Protein AF-A0A349DQT8-F1 (afdb_monomer_lite)

pLDDT: mean 93.01, std 7.1, range [60.59, 98.5]

Radius of gyration: 17.72 Å; chains: 1; bounding box: 40×26×55 Å

Structure (mmCIF, N/CA/C/O backbone):
data_AF-A0A349DQT8-F1
#
_entry.id   AF-A0A349DQT8-F1
#
loop_
_atom_site.group_PDB
_atom_site.id
_atom_site.type_symbol
_atom_site.label_atom_id
_atom_site.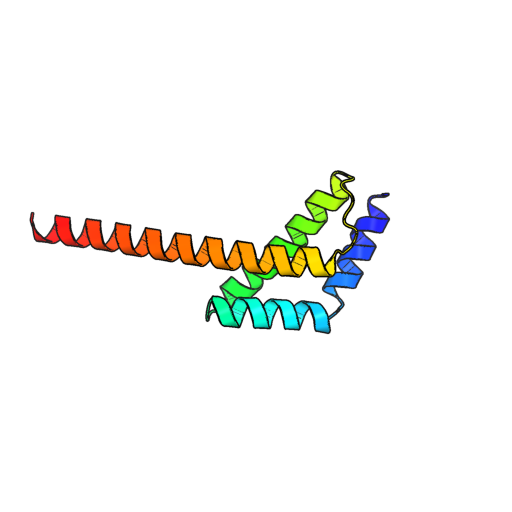label_alt_id
_atom_site.label_comp_id
_atom_site.label_asym_id
_atom_site.label_entity_id
_atom_site.label_seq_id
_atom_site.pdbx_PDB_ins_code
_atom_site.Cartn_x
_atom_site.Cartn_y
_atom_site.Cartn_z
_atom_site.occupancy
_atom_site.B_iso_or_equiv
_atom_site.auth_seq_id
_atom_site.auth_comp_id
_atom_site.auth_asym_id
_atom_site.auth_atom_id
_atom_site.pdbx_PDB_model_num
ATOM 1 N N . MET A 1 1 ? -9.674 10.207 19.063 1.00 63.47 1 MET A N 1
ATOM 2 C CA . MET A 1 1 ? -9.291 8.845 19.515 1.00 63.47 1 MET A CA 1
ATOM 3 C C . MET A 1 1 ? -8.027 8.949 20.360 1.00 63.47 1 MET A C 1
ATOM 5 O O . MET A 1 1 ? -7.209 9.806 20.064 1.00 63.47 1 MET A O 1
ATOM 9 N N . THR A 1 2 ? -7.847 8.125 21.396 1.00 78.94 2 THR A N 1
ATOM 10 C CA . THR A 1 2 ? -6.562 8.051 22.116 1.00 78.94 2 THR A CA 1
ATOM 11 C C . THR A 1 2 ? -5.532 7.299 21.266 1.00 78.94 2 THR A C 1
ATOM 13 O O . THR A 1 2 ? -5.891 6.341 20.583 1.00 78.94 2 THR A O 1
ATOM 16 N N . LYS A 1 3 ? -4.257 7.711 21.304 1.00 78.06 3 LYS A N 1
ATOM 17 C CA . LYS A 1 3 ? -3.165 7.131 20.493 1.00 78.06 3 LYS A CA 1
ATOM 18 C C . LYS A 1 3 ? -3.095 5.596 20.589 1.00 78.06 3 LYS A C 1
ATOM 20 O O . LYS A 1 3 ? -3.103 4.917 19.570 1.00 78.06 3 LYS A O 1
ATOM 25 N N . ASN A 1 4 ? -3.198 5.056 21.804 1.00 84.88 4 ASN A N 1
ATOM 26 C CA . ASN A 1 4 ? -3.187 3.609 22.062 1.00 84.88 4 ASN A CA 1
ATOM 27 C C . ASN A 1 4 ? -4.333 2.850 21.362 1.00 84.88 4 ASN A C 1
ATOM 29 O O . ASN A 1 4 ? -4.188 1.681 21.020 1.00 84.88 4 ASN A O 1
ATOM 33 N N . ARG A 1 5 ? -5.485 3.501 21.140 1.00 84.62 5 ARG A N 1
ATOM 34 C CA . ARG A 1 5 ? -6.635 2.900 20.444 1.00 84.62 5 ARG A CA 1
ATOM 35 C C . ARG A 1 5 ? -6.442 2.870 18.926 1.00 84.62 5 ARG A C 1
ATOM 37 O O . ARG A 1 5 ? -6.983 1.995 18.261 1.00 84.62 5 ARG A O 1
ATOM 44 N N . ILE A 1 6 ? -5.686 3.824 18.386 1.00 84.69 6 ILE A N 1
ATOM 45 C CA . ILE A 1 6 ? -5.321 3.858 16.964 1.00 84.69 6 ILE A CA 1
ATOM 46 C C . ILE A 1 6 ? -4.309 2.750 16.680 1.00 84.69 6 ILE A C 1
ATOM 48 O O . ILE A 1 6 ? -4.496 1.974 15.747 1.00 84.69 6 ILE A O 1
ATOM 52 N N . GLU A 1 7 ? -3.280 2.636 17.521 1.00 86.38 7 GLU A N 1
ATOM 53 C CA . GLU A 1 7 ? -2.258 1.592 17.409 1.00 86.38 7 GLU A CA 1
ATOM 54 C C . GLU A 1 7 ? -2.874 0.190 17.479 1.00 86.38 7 GLU A C 1
ATOM 56 O O . GLU A 1 7 ? -2.586 -0.648 16.627 1.00 86.38 7 GLU A O 1
ATOM 61 N N . SER A 1 8 ? -3.797 -0.057 18.417 1.00 87.94 8 SER A N 1
ATOM 62 C CA . SER A 1 8 ? -4.471 -1.356 18.518 1.00 87.94 8 SER A CA 1
ATOM 63 C C . SER A 1 8 ? -5.370 -1.666 17.317 1.00 87.94 8 SER A C 1
ATOM 65 O O . SER A 1 8 ? -5.402 -2.809 16.852 1.00 87.94 8 SER A O 1
ATOM 67 N N . LEU A 1 9 ? -6.067 -0.665 16.770 1.00 86.00 9 LEU A N 1
ATOM 68 C CA . LEU A 1 9 ? -6.890 -0.824 15.570 1.00 86.00 9 LEU A CA 1
ATOM 69 C C . LEU A 1 9 ? -6.034 -1.165 14.347 1.00 86.00 9 LEU A C 1
ATOM 71 O O . LEU A 1 9 ? -6.367 -2.093 13.612 1.00 86.00 9 LEU A O 1
ATOM 75 N N . ILE A 1 10 ? -4.914 -0.469 14.149 1.00 86.50 10 ILE A N 1
ATOM 76 C CA . ILE A 1 10 ? -4.002 -0.767 13.040 1.00 86.50 10 ILE A CA 1
ATOM 77 C C . ILE A 1 10 ? -3.352 -2.126 13.212 1.00 86.50 10 ILE A C 1
ATOM 79 O O . ILE A 1 10 ? -3.335 -2.897 12.256 1.00 86.50 10 ILE A O 1
ATOM 83 N N . GLN A 1 11 ? -2.892 -2.460 14.417 1.00 87.44 11 GLN A N 1
ATOM 84 C CA . GLN A 1 11 ? -2.344 -3.782 14.691 1.00 87.44 11 GLN A CA 1
ATOM 85 C C . GLN A 1 11 ? -3.364 -4.872 14.350 1.00 87.44 11 GLN A C 1
ATOM 87 O O . GLN A 1 11 ? -3.012 -5.858 13.711 1.00 87.44 11 GLN A O 1
ATOM 92 N N . THR A 1 12 ? -4.635 -4.678 14.705 1.00 89.56 12 THR A N 1
ATOM 93 C CA . THR A 1 12 ? -5.714 -5.621 14.376 1.00 89.56 12 THR A CA 1
ATOM 94 C C . THR A 1 12 ? -5.901 -5.753 12.863 1.00 89.56 12 THR A C 1
ATOM 96 O O . THR A 1 12 ? -5.914 -6.865 12.343 1.00 89.56 12 THR A O 1
ATOM 99 N N . LEU A 1 13 ? -5.983 -4.633 12.138 1.00 84.56 13 LEU A N 1
ATOM 100 C CA . LEU A 1 13 ? -6.157 -4.624 10.679 1.00 84.56 13 LEU A CA 1
ATOM 101 C C . LEU A 1 13 ? -4.948 -5.170 9.915 1.00 84.56 13 LEU A C 1
ATOM 103 O O . LEU A 1 13 ? -5.104 -5.678 8.807 1.00 84.56 13 LEU A O 1
ATOM 107 N N . PHE A 1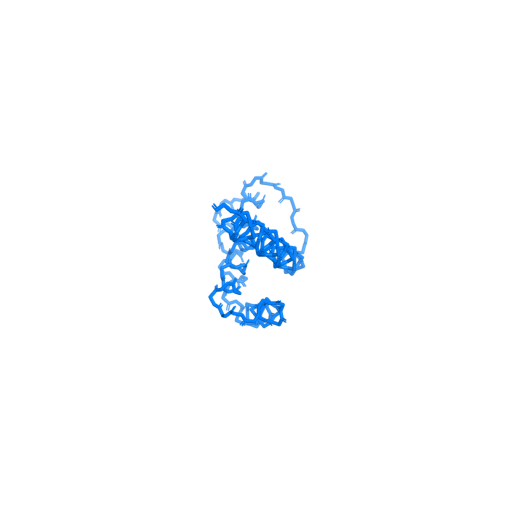 14 ? -3.744 -5.017 10.460 1.00 83.12 14 PHE A N 1
ATOM 108 C CA . PHE A 1 14 ? -2.516 -5.537 9.864 1.00 83.12 14 PHE A CA 1
ATOM 109 C C . PHE A 1 14 ? -2.350 -7.033 10.148 1.00 83.12 14 PHE A C 1
ATOM 111 O O . PHE A 1 14 ? -1.908 -7.793 9.291 1.00 83.12 14 PHE A O 1
ATOM 118 N N . THR A 1 15 ? -2.753 -7.471 11.343 1.00 88.06 15 THR A N 1
ATOM 119 C CA . THR A 1 15 ? -2.735 -8.887 11.738 1.00 88.06 15 THR A CA 1
ATOM 120 C C . THR A 1 15 ? -3.863 -9.676 11.064 1.00 88.06 15 THR A C 1
ATOM 122 O O . THR A 1 15 ? -3.768 -10.900 10.954 1.00 88.06 15 THR A O 1
ATOM 125 N N . ASP A 1 16 ? -4.904 -9.003 10.555 1.00 88.81 16 ASP A N 1
ATOM 126 C CA . ASP A 1 16 ? -5.876 -9.604 9.641 1.00 88.81 16 ASP A CA 1
ATOM 127 C C . ASP A 1 16 ? -5.186 -10.018 8.334 1.00 88.81 16 ASP A C 1
ATOM 129 O O . ASP A 1 16 ? -5.114 -9.298 7.331 1.00 88.81 16 ASP A O 1
ATOM 133 N N . GLN A 1 17 ? -4.693 -11.253 8.358 1.00 87.31 17 GLN A N 1
ATOM 134 C CA . GLN A 1 17 ? -3.959 -11.850 7.262 1.00 87.31 17 GLN A CA 1
ATOM 135 C C . GLN A 1 17 ? -4.816 -11.967 5.996 1.00 87.31 17 GLN A C 1
ATOM 137 O O . GLN A 1 17 ? -4.267 -12.016 4.896 1.00 87.31 17 GLN A O 1
ATOM 142 N N . LYS A 1 18 ? -6.150 -12.012 6.119 1.00 93.62 18 LYS A N 1
ATOM 143 C CA . LYS A 1 18 ? -7.054 -12.110 4.972 1.00 93.62 18 LYS A CA 1
ATOM 144 C C . LYS A 1 18 ? -7.116 -10.780 4.233 1.00 93.62 18 LYS A C 1
ATOM 146 O O . LYS A 1 18 ? -6.956 -10.771 3.012 1.00 93.62 18 LYS A O 1
ATOM 151 N N . LEU A 1 19 ? -7.308 -9.674 4.955 1.00 93.56 19 LEU A N 1
ATOM 152 C CA . LEU A 1 19 ? -7.322 -8.342 4.352 1.00 93.56 19 LEU A CA 1
ATOM 153 C C . LEU A 1 19 ? -5.961 -8.006 3.739 1.00 93.56 19 LEU A C 1
ATOM 155 O O . LEU A 1 19 ? -5.902 -7.632 2.569 1.00 93.56 19 LEU A O 1
ATOM 159 N N . TYR A 1 20 ? -4.873 -8.211 4.486 1.00 94.50 20 TYR A N 1
ATOM 160 C CA . TYR A 1 20 ? -3.523 -7.915 4.009 1.00 94.50 20 TYR A CA 1
ATOM 161 C C . TYR A 1 20 ? -3.182 -8.684 2.722 1.00 94.50 20 TYR A C 1
ATOM 163 O O . TYR A 1 20 ? -2.759 -8.090 1.730 1.00 94.50 20 TYR A O 1
ATOM 171 N N . LYS A 1 21 ? -3.451 -9.999 2.687 1.00 95.81 21 LYS A N 1
ATOM 172 C CA . LYS A 1 21 ? -3.235 -10.827 1.487 1.00 95.81 21 LYS A CA 1
ATOM 173 C C . LYS A 1 21 ? -4.103 -10.388 0.308 1.00 95.81 21 LYS A C 1
ATOM 175 O O . LYS A 1 21 ? -3.633 -10.417 -0.824 1.00 95.81 21 LYS A O 1
ATOM 180 N N . ALA A 1 22 ? -5.348 -9.976 0.548 1.00 97.00 22 ALA A N 1
ATOM 181 C CA . ALA A 1 22 ? -6.227 -9.501 -0.518 1.00 97.00 22 ALA A CA 1
ATOM 182 C C . ALA A 1 22 ? -5.741 -8.171 -1.121 1.00 97.00 22 ALA A C 1
ATOM 184 O O . ALA A 1 22 ? -5.765 -8.007 -2.342 1.00 97.00 22 ALA A O 1
ATOM 185 N N . LEU A 1 23 ? -5.248 -7.251 -0.285 1.00 97.88 23 LEU A N 1
ATOM 186 C CA . LEU A 1 23 ? -4.645 -5.995 -0.735 1.00 97.88 23 LEU A CA 1
ATOM 187 C C . LEU A 1 23 ? -3.360 -6.245 -1.535 1.00 97.88 23 LEU A C 1
ATOM 189 O O . LEU A 1 23 ? -3.198 -5.669 -2.610 1.00 97.88 23 LEU A O 1
ATOM 193 N N . LEU A 1 24 ? -2.493 -7.148 -1.062 1.00 97.81 24 LEU A N 1
ATOM 194 C CA . LEU A 1 24 ? -1.291 -7.567 -1.792 1.00 97.81 24 LEU A CA 1
ATOM 195 C C . LEU A 1 24 ? -1.635 -8.175 -3.148 1.00 97.81 24 LEU A C 1
ATOM 197 O O . LEU A 1 24 ? -1.085 -7.752 -4.158 1.00 97.81 24 LEU A O 1
ATOM 201 N N . ALA A 1 25 ? -2.579 -9.118 -3.192 1.00 98.00 25 ALA A N 1
ATOM 202 C CA . ALA A 1 25 ? -3.010 -9.737 -4.442 1.00 98.00 25 ALA A CA 1
ATOM 203 C C . ALA A 1 25 ? -3.544 -8.693 -5.431 1.00 98.00 25 ALA A C 1
ATOM 205 O O . ALA A 1 25 ? -3.272 -8.773 -6.629 1.00 98.00 25 ALA A O 1
ATOM 206 N N . LYS A 1 26 ? -4.267 -7.677 -4.938 1.00 97.94 26 LYS A N 1
ATOM 207 C CA . LYS A 1 26 ? -4.754 -6.588 -5.784 1.00 97.94 26 LYS A CA 1
ATOM 208 C C . LYS A 1 26 ? -3.628 -5.715 -6.323 1.00 97.94 26 LYS A C 1
ATOM 210 O O . LYS A 1 26 ? -3.639 -5.399 -7.511 1.00 97.94 26 LYS A O 1
ATOM 215 N N . ALA A 1 27 ? -2.689 -5.316 -5.470 1.00 98.38 27 ALA A N 1
ATOM 216 C CA . ALA A 1 27 ? -1.539 -4.522 -5.885 1.00 98.38 27 ALA A CA 1
ATOM 217 C C . ALA A 1 27 ? -0.677 -5.302 -6.892 1.00 98.38 27 ALA A C 1
ATOM 219 O O . ALA A 1 27 ? -0.346 -4.768 -7.949 1.00 98.38 27 ALA A O 1
ATOM 220 N N . PHE A 1 28 ? -0.448 -6.593 -6.646 1.00 98.44 28 PHE A N 1
ATOM 221 C CA . PHE A 1 28 ? 0.304 -7.473 -7.538 1.00 98.44 28 PHE A CA 1
ATOM 222 C C . PHE A 1 28 ? -0.374 -7.640 -8.893 1.00 98.44 28 PHE A C 1
ATOM 224 O O . PHE A 1 28 ? 0.283 -7.527 -9.923 1.00 98.44 28 PHE A O 1
ATOM 231 N N . GLN A 1 29 ? -1.699 -7.806 -8.919 1.00 98.31 29 GLN A N 1
ATOM 232 C CA . GLN A 1 29 ? -2.466 -7.838 -10.166 1.00 98.31 29 GLN A CA 1
ATOM 233 C C . GLN A 1 29 ? -2.238 -6.578 -11.023 1.00 98.31 29 GLN A C 1
ATOM 235 O O . GLN A 1 29 ? -2.298 -6.653 -12.247 1.00 98.31 29 GLN A O 1
ATOM 240 N N . MET A 1 30 ? -2.012 -5.419 -10.397 1.00 98.06 30 MET A N 1
ATOM 241 C CA . MET A 1 30 ? -1.826 -4.144 -11.097 1.00 98.06 30 MET A CA 1
ATOM 242 C C . MET A 1 30 ? -0.366 -3.868 -11.468 1.00 98.06 30 MET A C 1
ATOM 244 O O . MET A 1 30 ? -0.111 -3.282 -12.516 1.00 98.06 30 MET A O 1
ATOM 248 N N . LEU A 1 31 ? 0.576 -4.240 -10.602 1.00 97.88 31 LEU A N 1
ATOM 249 C CA . LEU A 1 31 ? 1.985 -3.852 -10.705 1.00 97.88 31 LEU A CA 1
ATOM 250 C C . LEU A 1 31 ? 2.875 -4.957 -11.280 1.00 97.88 31 LEU A C 1
ATOM 252 O O . LEU A 1 31 ? 3.918 -4.655 -11.856 1.00 97.88 31 LEU A O 1
ATOM 256 N N . GLY A 1 32 ? 2.477 -6.224 -11.127 1.00 97.56 32 GLY A N 1
ATOM 257 C CA . GLY A 1 32 ? 3.247 -7.392 -11.560 1.00 97.56 32 GLY A CA 1
ATOM 258 C C . GLY A 1 32 ? 4.567 -7.588 -10.808 1.00 97.56 32 GLY A C 1
ATOM 259 O O . GLY A 1 32 ? 5.449 -8.285 -11.302 1.00 97.56 32 GLY A O 1
ATOM 260 N N . ASN A 1 33 ? 4.734 -6.947 -9.648 1.00 97.88 33 ASN A N 1
ATOM 261 C CA . ASN A 1 33 ? 5.956 -6.983 -8.852 1.00 97.88 33 ASN A CA 1
ATOM 262 C C . ASN A 1 33 ? 5.622 -7.088 -7.360 1.00 97.88 33 ASN A C 1
ATOM 264 O O . ASN A 1 33 ? 4.872 -6.262 -6.837 1.00 97.88 33 ASN A O 1
ATOM 268 N N . ASP A 1 34 ? 6.185 -8.084 -6.676 1.00 97.56 34 ASP A N 1
ATOM 269 C CA . ASP A 1 34 ? 5.903 -8.348 -5.260 1.00 97.56 34 ASP A CA 1
ATOM 270 C C . ASP A 1 34 ? 6.377 -7.223 -4.333 1.00 97.56 34 ASP A C 1
ATOM 272 O O . ASP A 1 34 ? 5.622 -6.787 -3.464 1.00 97.56 34 ASP A O 1
ATOM 276 N N . ALA A 1 35 ? 7.595 -6.716 -4.540 1.00 97.88 35 ALA A N 1
ATOM 277 C CA . ALA A 1 35 ? 8.179 -5.679 -3.692 1.00 97.88 35 ALA A CA 1
ATOM 278 C C . ALA A 1 35 ? 7.380 -4.372 -3.782 1.00 97.88 35 ALA A C 1
ATOM 280 O O . ALA A 1 35 ? 6.966 -3.824 -2.765 1.00 97.88 35 ALA A O 1
ATOM 281 N N . GLU A 1 36 ? 7.056 -3.927 -4.997 1.00 97.88 36 GLU A N 1
ATOM 282 C CA . GLU A 1 36 ? 6.241 -2.724 -5.198 1.00 97.88 36 GLU A CA 1
ATOM 283 C C . GLU A 1 36 ? 4.819 -2.890 -4.660 1.00 97.88 36 GLU A C 1
ATOM 285 O O . GLU A 1 36 ? 4.219 -1.942 -4.154 1.00 97.88 36 GLU A O 1
ATOM 290 N N . SER A 1 37 ? 4.271 -4.102 -4.755 1.00 98.25 37 SER A N 1
ATOM 291 C CA . SER A 1 37 ? 2.961 -4.411 -4.184 1.00 98.25 37 SER A CA 1
ATOM 292 C C . SER A 1 37 ? 2.982 -4.284 -2.669 1.00 98.25 37 SER A C 1
ATOM 294 O O . SER A 1 37 ? 2.072 -3.694 -2.086 1.00 98.25 37 SER A O 1
ATOM 296 N N . GLN A 1 38 ? 4.032 -4.802 -2.032 1.00 97.94 38 GLN A N 1
ATOM 297 C CA . GLN A 1 38 ? 4.216 -4.699 -0.594 1.00 97.94 38 GLN A CA 1
ATOM 298 C C . GLN A 1 38 ? 4.416 -3.249 -0.148 1.00 97.94 38 GLN A C 1
ATOM 300 O O . GLN A 1 38 ? 3.769 -2.827 0.812 1.00 97.94 38 GLN A O 1
ATOM 305 N N . ASP A 1 39 ? 5.214 -2.470 -0.876 1.00 98.25 39 ASP A N 1
ATOM 306 C CA . ASP A 1 39 ? 5.419 -1.046 -0.601 1.00 98.25 39 ASP A CA 1
ATOM 307 C C . ASP A 1 39 ? 4.107 -0.261 -0.685 1.00 98.25 39 ASP A C 1
ATOM 309 O O . ASP A 1 39 ? 3.759 0.471 0.242 1.00 98.25 39 ASP A O 1
ATOM 313 N N . VAL A 1 40 ? 3.315 -0.470 -1.742 1.00 98.31 40 VAL A N 1
ATOM 314 C CA . VAL A 1 40 ? 2.015 0.195 -1.911 1.00 98.31 40 VAL A CA 1
ATOM 315 C C . VAL A 1 40 ? 1.045 -0.146 -0.778 1.00 98.31 40 VAL A C 1
ATOM 317 O O . VAL A 1 40 ? 0.345 0.739 -0.275 1.00 98.31 40 VAL A O 1
ATOM 320 N N . VAL A 1 41 ? 0.987 -1.413 -0.357 1.00 97.81 41 VAL A N 1
ATOM 321 C CA . VAL A 1 41 ? 0.133 -1.823 0.765 1.00 97.81 41 VAL A CA 1
ATOM 322 C C . VAL A 1 41 ? 0.618 -1.194 2.068 1.00 97.81 41 VAL A C 1
ATOM 324 O O . VAL A 1 41 ? -0.189 -0.617 2.796 1.00 97.81 41 VAL A O 1
ATOM 327 N N . ASN A 1 42 ? 1.918 -1.232 2.349 1.00 95.75 42 ASN A N 1
ATOM 328 C CA . ASN A 1 42 ? 2.488 -0.644 3.560 1.00 95.75 42 ASN A CA 1
ATOM 329 C C . ASN A 1 42 ? 2.251 0.874 3.624 1.00 95.75 42 ASN A C 1
ATOM 331 O O . ASN A 1 42 ? 1.811 1.382 4.658 1.00 95.75 42 ASN A O 1
ATOM 335 N N . GLU A 1 43 ? 2.439 1.596 2.516 1.00 97.50 43 GLU A N 1
ATOM 336 C CA . GLU A 1 43 ? 2.115 3.024 2.425 1.00 97.50 43 GLU A CA 1
ATOM 337 C C . GLU A 1 43 ? 0.635 3.306 2.713 1.00 97.50 43 GLU A C 1
ATOM 339 O O . GLU A 1 43 ? 0.310 4.316 3.340 1.00 97.50 43 GLU A O 1
ATOM 344 N N . ALA A 1 44 ? -0.279 2.423 2.298 1.00 97.62 44 ALA A N 1
ATOM 345 C CA . ALA A 1 44 ? -1.699 2.581 2.596 1.00 97.62 44 ALA A CA 1
ATOM 346 C C . ALA A 1 44 ? -1.995 2.475 4.103 1.00 97.62 44 ALA A C 1
ATOM 348 O O . ALA A 1 44 ? -2.782 3.269 4.627 1.00 97.62 44 ALA A O 1
ATOM 349 N N . TYR A 1 45 ? -1.342 1.550 4.815 1.00 95.88 45 TYR A N 1
ATOM 350 C CA . TYR A 1 45 ? -1.460 1.434 6.274 1.00 95.88 45 TYR A CA 1
ATOM 351 C C . TYR A 1 45 ? -0.846 2.635 7.004 1.00 95.88 45 TYR A C 1
ATOM 353 O O . TYR A 1 45 ? -1.466 3.160 7.931 1.00 95.88 45 TYR A O 1
ATOM 361 N N . ILE A 1 46 ? 0.318 3.121 6.557 1.00 95.56 46 ILE A N 1
ATOM 362 C CA . ILE A 1 46 ? 0.923 4.358 7.081 1.00 95.56 46 ILE A CA 1
ATOM 363 C C . ILE A 1 46 ? -0.044 5.526 6.883 1.00 95.56 46 ILE A C 1
ATOM 365 O O . ILE A 1 46 ? -0.294 6.297 7.809 1.00 95.56 46 ILE A O 1
ATOM 369 N N . LYS A 1 47 ? -0.672 5.621 5.706 1.00 96.12 47 LYS A N 1
ATOM 370 C CA . LYS A 1 47 ? -1.616 6.700 5.428 1.00 96.12 47 LYS A CA 1
ATOM 371 C C . LYS A 1 47 ? -2.847 6.647 6.329 1.00 96.12 47 LYS A C 1
ATOM 373 O O . LYS A 1 47 ? -3.301 7.685 6.808 1.00 96.12 47 LYS A O 1
ATOM 378 N N . LEU A 1 48 ? -3.374 5.451 6.586 1.00 94.88 48 LEU A N 1
ATOM 379 C CA . LEU A 1 48 ? -4.466 5.258 7.538 1.00 94.88 48 LEU A CA 1
ATOM 380 C C . LEU A 1 48 ? -4.055 5.703 8.953 1.00 94.88 48 LEU A 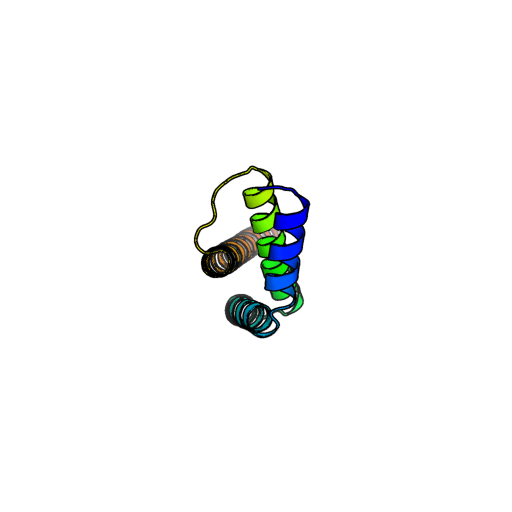C 1
ATOM 382 O O . LEU A 1 48 ? -4.829 6.387 9.622 1.00 94.88 48 LEU A O 1
ATOM 386 N N . PHE A 1 49 ? -2.837 5.371 9.391 1.00 93.56 49 PHE A N 1
ATOM 387 C CA . PHE A 1 49 ? -2.301 5.808 10.683 1.00 93.56 49 PHE A CA 1
ATOM 388 C C . PHE A 1 49 ? -2.234 7.328 10.808 1.00 93.56 49 PHE A C 1
ATOM 390 O O . PHE A 1 49 ? -2.705 7.878 11.805 1.00 93.56 49 PHE A O 1
ATOM 397 N N . GLU A 1 50 ? -1.698 8.012 9.798 1.00 93.94 50 GLU A N 1
ATOM 398 C CA . GLU A 1 50 ? -1.633 9.475 9.766 1.00 93.94 50 GLU A CA 1
ATOM 399 C C . GLU A 1 50 ? -3.021 10.108 9.911 1.00 93.94 50 GLU A C 1
ATOM 401 O O . GLU A 1 50 ? -3.217 10.982 10.755 1.00 93.94 50 GLU A O 1
ATOM 406 N N . VAL A 1 51 ? -3.991 9.641 9.119 1.00 94.25 51 VAL A N 1
ATOM 407 C CA . VAL A 1 51 ? -5.368 10.159 9.101 1.00 94.25 51 VAL A CA 1
ATOM 408 C C . VAL A 1 51 ? -6.031 9.996 10.470 1.00 94.25 51 VAL A C 1
ATOM 410 O O . VAL A 1 51 ? -6.556 10.960 11.029 1.00 94.25 51 VAL A O 1
ATOM 413 N N . LEU A 1 52 ? -5.945 8.801 11.059 1.00 91.25 52 LEU A N 1
ATOM 414 C CA . LEU A 1 52 ? -6.513 8.529 12.381 1.00 91.25 52 LEU A CA 1
ATOM 415 C C . LEU A 1 52 ? -5.828 9.350 13.485 1.00 91.25 52 LEU A C 1
ATOM 417 O O . LEU A 1 52 ? -6.492 9.818 14.413 1.00 91.25 52 LEU A O 1
ATOM 421 N N . THR A 1 53 ? -4.512 9.555 13.380 1.00 91.00 53 THR A N 1
ATOM 422 C CA . THR A 1 53 ? -3.723 10.352 14.337 1.00 91.00 53 THR A CA 1
ATOM 423 C C . THR A 1 53 ? -4.084 11.835 14.273 1.00 91.00 53 THR A C 1
ATOM 425 O O . THR A 1 53 ? -4.102 12.508 15.301 1.00 91.00 53 THR A O 1
ATOM 428 N N . GLN A 1 54 ? -4.465 12.333 13.097 1.00 92.69 54 GLN A N 1
ATOM 429 C CA . GLN A 1 54 ? -4.995 13.686 12.892 1.00 92.69 54 GLN A CA 1
ATOM 430 C C . GLN A 1 54 ? -6.460 13.843 13.339 1.00 92.69 54 GLN A C 1
ATOM 432 O O . GLN A 1 54 ? -7.089 14.854 13.040 1.00 92.69 54 GLN A O 1
ATOM 437 N N . ALA A 1 55 ? -7.011 12.853 14.051 1.00 84.88 55 ALA A N 1
ATOM 438 C CA . ALA A 1 55 ? -8.397 12.805 14.510 1.00 84.88 55 ALA A CA 1
ATOM 439 C C . ALA A 1 55 ? -9.443 12.902 13.383 1.00 84.88 55 ALA A C 1
ATOM 441 O O . ALA A 1 55 ? -10.603 13.212 13.652 1.00 84.88 55 ALA A O 1
ATOM 442 N N . GLN A 1 56 ? -9.055 12.597 12.141 1.00 87.69 56 GLN A N 1
ATOM 443 C CA . GLN A 1 56 ? -10.004 12.456 11.045 1.00 87.69 56 GLN A CA 1
ATOM 444 C C . GLN A 1 56 ? -10.759 11.137 11.197 1.00 87.69 56 GLN A C 1
ATOM 446 O O . GLN A 1 56 ? -10.185 10.094 11.527 1.00 87.69 56 GLN A O 1
ATOM 451 N N . GLU A 1 57 ? -12.065 11.185 10.963 1.00 86.62 57 GLU A N 1
ATOM 452 C CA . GLU A 1 57 ? -12.911 10.010 11.078 1.00 86.62 57 GLU A CA 1
ATOM 453 C C . GLU A 1 57 ? -12.804 9.140 9.822 1.00 86.62 57 GLU A C 1
ATOM 455 O O . GLU A 1 57 ? -13.006 9.598 8.698 1.00 86.62 57 GLU A O 1
ATOM 460 N N . VAL A 1 58 ? -12.507 7.855 10.025 1.00 90.69 58 VAL A N 1
ATOM 461 C CA . VAL A 1 58 ? -12.526 6.838 8.971 1.00 90.69 58 VAL A CA 1
ATOM 462 C C . VAL A 1 58 ? -13.577 5.804 9.345 1.00 90.69 58 VAL A C 1
ATOM 464 O O . VAL A 1 58 ? -13.320 4.901 10.139 1.00 90.69 58 VAL A O 1
ATOM 467 N N . SER A 1 59 ? -14.769 5.939 8.766 1.00 90.38 59 SER A N 1
ATOM 468 C CA . SER A 1 59 ? -15.910 5.058 9.048 1.00 90.38 59 SER A CA 1
ATOM 469 C C . SER A 1 59 ? -15.674 3.609 8.607 1.00 90.38 59 SER A C 1
ATOM 471 O O . SER A 1 59 ? -16.137 2.679 9.262 1.00 90.38 59 SER A O 1
ATOM 473 N N . ASN A 1 60 ? -14.921 3.402 7.520 1.00 93.44 60 ASN A N 1
ATOM 474 C CA . ASN A 1 60 ? -14.556 2.082 7.006 1.00 93.44 60 ASN A CA 1
ATOM 475 C C . ASN A 1 60 ? -13.045 1.996 6.705 1.00 93.44 60 ASN A C 1
ATOM 477 O O . ASN A 1 60 ? -12.626 2.277 5.577 1.00 93.44 60 ASN A O 1
ATOM 481 N N . PRO A 1 61 ? -12.219 1.580 7.684 1.00 93.00 61 PRO A N 1
ATOM 482 C CA . PRO A 1 61 ? -10.771 1.456 7.510 1.00 93.00 61 PRO A CA 1
ATOM 483 C C . PRO A 1 61 ? -10.355 0.478 6.406 1.00 93.00 61 PRO A C 1
ATOM 485 O O . PRO A 1 61 ? -9.424 0.757 5.656 1.00 93.00 61 PRO A O 1
ATOM 488 N N . ALA A 1 62 ? -11.065 -0.643 6.246 1.00 93.75 62 ALA A N 1
ATOM 489 C CA . ALA A 1 62 ? -10.767 -1.603 5.185 1.00 93.75 62 ALA A CA 1
ATOM 490 C C . ALA A 1 62 ? -11.032 -0.994 3.798 1.00 93.75 62 ALA A C 1
ATOM 492 O O . ALA A 1 62 ? -10.186 -1.076 2.910 1.00 93.75 62 ALA A O 1
ATOM 493 N N . GLY A 1 63 ? -12.176 -0.326 3.620 1.00 96.06 63 GLY A N 1
ATOM 494 C CA . GLY A 1 63 ? -12.505 0.389 2.383 1.00 96.06 63 GLY A CA 1
ATOM 495 C C . GLY A 1 63 ? -11.518 1.518 2.072 1.00 96.06 63 GLY A C 1
ATOM 496 O O . GLY A 1 63 ? -11.136 1.709 0.916 1.00 96.06 63 GLY A O 1
ATOM 497 N N . PHE A 1 64 ? -11.046 2.220 3.105 1.00 97.06 64 PHE A N 1
ATOM 498 C CA . PHE A 1 64 ? -9.987 3.219 2.981 1.00 97.06 64 PHE A CA 1
ATOM 499 C C . PHE A 1 64 ? -8.689 2.606 2.439 1.00 97.06 64 PHE A C 1
ATOM 501 O O . PHE A 1 64 ? -8.110 3.142 1.490 1.00 97.06 64 PHE A O 1
ATOM 508 N N . LEU A 1 65 ? -8.254 1.468 2.990 1.00 97.31 65 LEU A N 1
ATOM 509 C CA . LEU A 1 65 ? -7.058 0.760 2.526 1.00 97.31 65 LEU A CA 1
ATOM 510 C C . LEU A 1 65 ? -7.196 0.309 1.069 1.00 97.31 65 LEU A C 1
ATOM 512 O O . LEU A 1 65 ? -6.306 0.591 0.271 1.00 97.31 65 LEU A O 1
ATOM 516 N N . TRP A 1 66 ? -8.326 -0.297 0.690 1.00 97.94 66 TRP A N 1
ATOM 517 C CA . TRP A 1 66 ? -8.595 -0.703 -0.697 1.00 97.94 66 TRP A CA 1
ATOM 518 C C . TRP A 1 66 ? -8.458 0.452 -1.688 1.00 97.94 66 TRP A C 1
ATOM 520 O O . TRP A 1 66 ? -7.772 0.333 -2.705 1.00 97.94 66 TRP A O 1
ATOM 530 N N . ASN A 1 67 ? -9.090 1.584 -1.382 1.00 98.00 67 ASN A N 1
ATOM 531 C CA . ASN A 1 67 ? -9.042 2.765 -2.235 1.00 98.00 67 ASN A CA 1
ATOM 532 C C . ASN A 1 67 ? -7.624 3.354 -2.301 1.00 98.00 67 ASN A C 1
ATOM 534 O O . ASN A 1 67 ? -7.159 3.751 -3.369 1.00 98.00 67 ASN A O 1
ATOM 538 N N . THR A 1 68 ? -6.916 3.378 -1.170 1.00 98.19 68 THR A N 1
ATOM 539 C CA . THR A 1 68 ? -5.557 3.925 -1.091 1.00 98.19 68 THR A CA 1
ATOM 540 C C . THR A 1 68 ? -4.567 3.068 -1.876 1.00 98.19 68 THR A C 1
ATOM 542 O O . THR A 1 68 ? -3.826 3.613 -2.689 1.00 98.19 68 THR A O 1
ATOM 545 N N . VAL A 1 69 ? -4.614 1.740 -1.723 1.00 98.50 69 VAL A N 1
ATOM 546 C CA . VAL A 1 69 ? -3.803 0.784 -2.499 1.00 98.50 69 VAL A CA 1
ATOM 547 C C . VAL A 1 69 ? -4.044 0.950 -3.995 1.00 98.50 69 VAL A C 1
ATOM 549 O O . VAL A 1 69 ? -3.097 1.091 -4.764 1.00 98.50 69 VAL A O 1
ATOM 552 N N . TYR A 1 70 ? -5.310 1.002 -4.416 1.00 98.38 70 TYR A N 1
ATOM 553 C CA . TYR A 1 70 ? -5.665 1.175 -5.824 1.00 98.38 70 TYR A CA 1
ATOM 554 C C . TYR A 1 70 ? -5.102 2.475 -6.415 1.00 98.38 70 TYR A C 1
ATOM 556 O O . TYR A 1 70 ? -4.494 2.463 -7.486 1.00 98.38 70 TYR A O 1
ATOM 564 N N . ARG A 1 71 ? -5.270 3.600 -5.708 1.00 98.31 71 ARG A N 1
ATOM 565 C CA . ARG A 1 71 ? -4.775 4.912 -6.154 1.00 98.31 71 ARG A CA 1
ATOM 566 C C . ARG A 1 71 ? -3.254 4.947 -6.228 1.00 98.31 71 ARG A C 1
ATOM 568 O O . ARG A 1 71 ? -2.711 5.342 -7.253 1.00 98.31 71 ARG A O 1
ATOM 575 N N . LYS A 1 72 ? -2.577 4.459 -5.187 1.00 98.31 72 LYS A N 1
ATOM 576 C CA . LYS A 1 72 ? -1.114 4.381 -5.131 1.00 98.31 72 LYS A CA 1
ATOM 577 C C . LYS A 1 72 ? -0.539 3.517 -6.251 1.00 98.31 72 LYS A C 1
ATOM 579 O O . LYS A 1 72 ? 0.427 3.926 -6.890 1.00 98.31 72 LYS A O 1
ATOM 584 N N . ALA A 1 73 ? -1.166 2.379 -6.549 1.00 98.31 73 ALA A N 1
ATOM 585 C CA . ALA A 1 73 ? -0.765 1.539 -7.672 1.00 98.31 73 ALA A CA 1
ATOM 586 C C . ALA A 1 73 ? -0.913 2.272 -9.019 1.00 98.31 73 ALA A C 1
ATOM 588 O O . ALA A 1 73 ? 0.003 2.238 -9.838 1.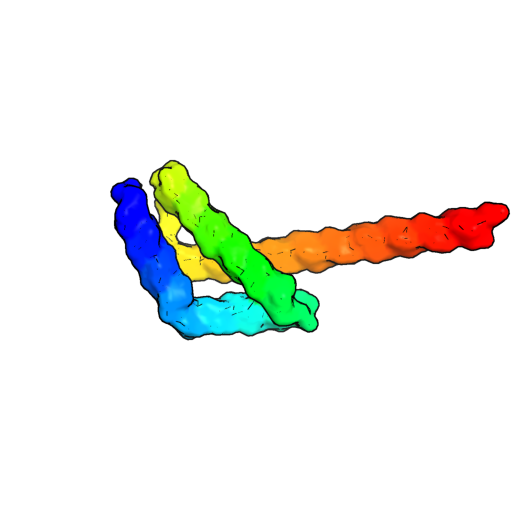00 98.31 73 ALA A O 1
ATOM 589 N N . ILE A 1 74 ? -2.021 2.991 -9.244 1.00 98.25 74 ILE A N 1
ATOM 590 C CA . ILE A 1 74 ? -2.202 3.813 -10.455 1.00 98.25 74 ILE A CA 1
ATOM 591 C C . ILE A 1 74 ? -1.140 4.905 -10.558 1.00 98.25 74 ILE A C 1
ATOM 593 O O . ILE A 1 74 ? -0.571 5.106 -11.632 1.00 98.25 74 ILE A O 1
ATOM 597 N N . ASP A 1 75 ? -0.872 5.617 -9.469 1.00 98.31 75 ASP A N 1
ATOM 598 C CA . ASP A 1 75 ? 0.103 6.704 -9.465 1.00 98.31 75 ASP A CA 1
ATOM 599 C C . ASP A 1 75 ? 1.512 6.181 -9.769 1.00 98.31 75 ASP A C 1
ATOM 601 O O . ASP A 1 75 ? 2.242 6.790 -10.556 1.00 98.31 75 ASP A O 1
ATOM 605 N N . LEU A 1 76 ? 1.869 5.007 -9.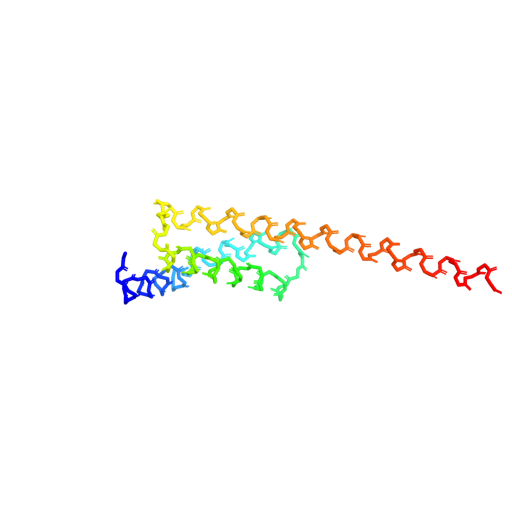238 1.00 97.81 76 LEU A N 1
ATOM 606 C CA . LEU A 1 76 ? 3.128 4.339 -9.560 1.00 97.81 76 LEU A CA 1
ATOM 607 C C . LEU A 1 76 ? 3.205 3.943 -11.042 1.00 97.81 76 LEU A C 1
ATOM 609 O O . LEU A 1 76 ? 4.217 4.210 -11.689 1.00 97.81 76 LEU A O 1
ATOM 613 N N . LEU A 1 77 ? 2.139 3.368 -11.608 1.00 97.94 77 LEU A N 1
ATOM 614 C CA . LEU A 1 77 ? 2.081 3.023 -13.035 1.00 97.94 77 LEU A CA 1
ATOM 615 C C . LEU A 1 77 ? 2.247 4.259 -13.929 1.00 97.94 77 LEU A C 1
ATOM 617 O O . LEU A 1 77 ? 3.036 4.240 -14.875 1.00 97.94 77 LEU A O 1
ATOM 621 N N . ARG A 1 78 ? 1.563 5.360 -13.598 1.00 97.94 78 ARG A N 1
ATOM 622 C CA . ARG A 1 78 ? 1.698 6.642 -14.309 1.00 97.94 78 ARG A CA 1
ATOM 623 C C . ARG A 1 78 ? 3.120 7.186 -14.223 1.00 97.94 78 ARG A C 1
ATOM 625 O O . ARG A 1 78 ? 3.670 7.626 -15.230 1.00 97.94 78 ARG A O 1
ATOM 632 N N . LYS A 1 79 ? 3.742 7.111 -13.043 1.00 97.19 79 LYS A N 1
ATOM 633 C CA . LYS A 1 79 ? 5.137 7.522 -12.843 1.00 97.19 79 LYS A CA 1
ATOM 634 C C . LYS A 1 79 ? 6.096 6.684 -13.692 1.00 97.19 79 LYS A C 1
ATOM 636 O O . LYS A 1 79 ? 6.969 7.246 -14.347 1.00 97.19 79 LYS A O 1
ATOM 641 N N . LYS A 1 80 ? 5.916 5.358 -13.737 1.00 96.38 80 LYS A N 1
ATOM 642 C CA . LYS A 1 80 ? 6.717 4.468 -14.595 1.00 96.38 80 LYS A CA 1
ATOM 643 C C . LYS A 1 80 ? 6.584 4.831 -16.068 1.00 96.38 80 LYS A C 1
ATOM 645 O O . LYS A 1 80 ? 7.598 4.949 -16.748 1.00 96.38 80 LYS A O 1
ATOM 650 N N . GLN A 1 81 ? 5.360 5.058 -16.538 1.00 97.06 81 GLN A N 1
ATOM 651 C CA . GLN A 1 81 ? 5.106 5.463 -17.917 1.00 97.06 81 GLN A CA 1
ATOM 652 C C . GLN A 1 81 ? 5.799 6.791 -18.252 1.00 97.06 81 GLN A C 1
ATOM 654 O O . GLN A 1 81 ? 6.495 6.884 -19.261 1.00 97.06 81 GLN A O 1
ATOM 659 N N . SER A 1 82 ? 5.668 7.797 -17.383 1.00 97.75 82 SER A N 1
ATOM 660 C CA . SER A 1 82 ? 6.335 9.093 -17.557 1.00 97.75 82 SER A CA 1
ATOM 661 C C . SER A 1 82 ? 7.859 8.949 -17.605 1.00 97.75 82 SER A C 1
ATOM 663 O O . SER A 1 82 ? 8.510 9.564 -18.447 1.00 97.75 82 SER A O 1
ATOM 665 N N . ASN A 1 83 ? 8.437 8.120 -16.732 1.00 96.62 83 ASN A N 1
ATOM 666 C CA . ASN A 1 83 ? 9.877 7.873 -16.715 1.00 96.62 83 ASN A CA 1
ATOM 667 C C . ASN A 1 83 ? 10.345 7.183 -18.000 1.00 96.62 83 ASN A C 1
ATOM 669 O O . ASN A 1 83 ? 11.348 7.589 -18.576 1.00 96.62 83 ASN A O 1
ATOM 673 N N . GLN A 1 84 ? 9.605 6.184 -18.486 1.00 96.56 84 GLN A N 1
ATOM 674 C CA . GLN A 1 84 ? 9.916 5.506 -19.746 1.00 96.56 84 GLN A CA 1
ATOM 675 C C . GLN A 1 84 ? 9.893 6.471 -20.934 1.00 96.56 84 GLN A C 1
ATOM 677 O O . GLN A 1 84 ? 10.791 6.424 -21.775 1.00 96.56 84 GLN A O 1
ATOM 682 N N . GLN A 1 85 ? 8.903 7.365 -20.995 1.00 96.31 85 GLN A N 1
ATOM 683 C CA . GLN A 1 85 ? 8.822 8.393 -22.036 1.00 96.31 85 GLN A CA 1
ATOM 684 C C . GLN A 1 85 ? 10.026 9.335 -21.981 1.00 96.31 85 GLN A C 1
ATOM 686 O O . GLN A 1 85 ? 10.653 9.589 -23.008 1.00 96.31 85 GLN A O 1
ATOM 691 N N . TYR A 1 86 ? 10.389 9.795 -20.783 1.00 96.25 86 TYR A N 1
ATOM 692 C CA . TYR A 1 86 ? 11.546 10.661 -20.584 1.00 96.25 86 TYR A CA 1
ATOM 693 C C . TYR A 1 86 ? 12.856 9.983 -21.002 1.00 96.25 86 TYR A C 1
ATOM 695 O O . TYR A 1 86 ? 13.606 10.530 -21.807 1.00 96.25 86 TYR A O 1
ATOM 703 N N . THR A 1 87 ? 13.110 8.760 -20.530 1.00 96.38 87 THR A N 1
ATOM 704 C CA . THR A 1 87 ? 14.301 7.994 -20.918 1.00 96.38 87 THR A CA 1
ATOM 705 C C . THR A 1 87 ? 14.349 7.771 -22.429 1.00 96.38 87 THR A C 1
ATOM 707 O O . THR A 1 87 ? 15.404 7.936 -23.037 1.00 96.38 87 THR A O 1
ATOM 710 N N . SER A 1 88 ? 13.211 7.457 -23.052 1.00 95.12 88 SER A N 1
ATOM 711 C CA . SER A 1 88 ? 13.123 7.280 -24.507 1.00 95.12 88 SER A CA 1
ATOM 712 C C . SER A 1 88 ? 13.472 8.566 -25.261 1.00 95.12 88 SER A C 1
ATOM 714 O O . SER A 1 88 ? 14.210 8.512 -26.241 1.00 95.12 88 SER A O 1
ATOM 716 N N . HIS A 1 89 ? 12.996 9.719 -24.782 1.00 94.69 89 HIS A N 1
ATOM 717 C CA . HIS A 1 89 ? 13.330 11.022 -25.356 1.00 94.69 89 HIS A CA 1
ATOM 718 C C . HIS A 1 89 ? 14.833 11.322 -25.262 1.00 94.69 89 HIS A C 1
ATOM 720 O O . HIS A 1 89 ? 15.442 11.677 -26.267 1.00 94.69 89 HIS A O 1
ATOM 726 N N . CYS A 1 90 ? 15.452 11.112 -24.095 1.00 95.56 90 CYS A N 1
ATOM 727 C CA . CYS A 1 90 ? 16.893 11.311 -23.913 1.00 95.56 90 CYS A CA 1
ATOM 728 C C . CYS A 1 90 ? 17.741 10.388 -24.801 1.00 95.56 90 CYS A C 1
ATOM 730 O O . CYS A 1 90 ? 18.778 10.801 -25.311 1.00 95.56 90 CYS A O 1
ATOM 732 N N . LEU A 1 91 ? 17.318 9.136 -24.993 1.00 94.62 91 LEU A N 1
ATOM 733 C CA . LEU A 1 91 ? 18.019 8.197 -25.872 1.00 94.62 91 LEU A CA 1
ATOM 734 C C . LEU A 1 91 ? 17.892 8.577 -27.353 1.00 94.62 91 LEU A C 1
ATOM 736 O O . LEU A 1 91 ? 18.810 8.305 -28.123 1.00 94.62 91 LEU A O 1
ATOM 740 N N . ALA A 1 92 ? 16.769 9.172 -27.762 1.00 93.75 92 ALA A N 1
ATOM 741 C CA . ALA A 1 92 ? 16.580 9.651 -29.129 1.00 93.75 92 ALA A CA 1
ATOM 742 C C . ALA A 1 92 ? 17.495 10.846 -29.429 1.00 93.75 92 ALA A C 1
ATOM 744 O O . ALA A 1 92 ? 18.242 10.803 -30.401 1.00 93.75 92 ALA A O 1
ATOM 745 N N . THR A 1 93 ? 17.523 11.850 -28.547 1.00 93.12 93 THR A N 1
ATOM 746 C CA . THR A 1 93 ? 18.370 13.040 -28.731 1.00 93.12 93 THR A CA 1
ATOM 747 C C . THR A 1 93 ? 19.864 12.717 -28.718 1.00 93.12 93 THR A C 1
ATOM 749 O O . THR A 1 93 ? 20.627 13.341 -29.443 1.00 93.12 93 THR A O 1
ATOM 752 N N . GLN A 1 94 ? 20.294 11.705 -27.956 1.00 88.62 94 GLN A N 1
ATOM 753 C CA . GLN A 1 94 ? 21.684 11.232 -27.974 1.00 88.62 94 GLN A CA 1
ATOM 754 C C . GLN A 1 94 ? 22.103 10.570 -29.294 1.00 88.62 94 GLN A C 1
ATOM 756 O O . GLN A 1 94 ? 23.287 10.565 -29.599 1.00 88.62 94 GLN A O 1
ATOM 761 N N . LYS A 1 95 ? 21.175 9.977 -30.055 1.00 78.25 95 LYS A N 1
ATOM 762 C CA . LYS A 1 95 ? 21.485 9.344 -31.352 1.00 78.25 95 LYS A CA 1
ATOM 763 C C . LYS A 1 95 ? 21.561 10.342 -32.506 1.00 78.25 95 LYS A C 1
ATOM 765 O O . LYS A 1 95 ? 22.081 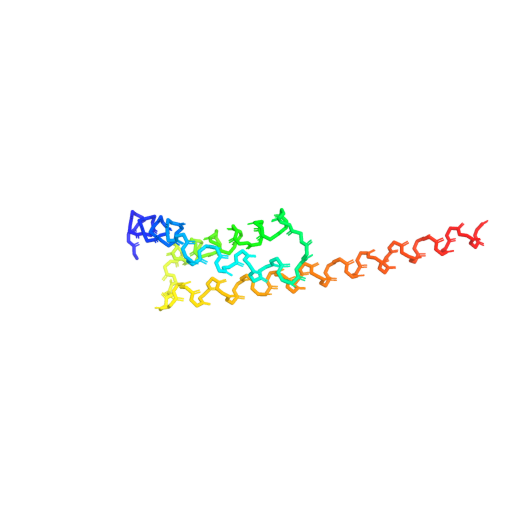9.996 -33.561 1.00 78.25 95 LYS A O 1
ATOM 770 N N . GLU A 1 96 ? 20.975 11.520 -32.327 1.00 73.31 96 GLU A N 1
ATOM 771 C CA . GLU A 1 96 ? 20.937 12.597 -33.321 1.00 73.31 96 GLU A CA 1
ATOM 772 C C . GLU A 1 96 ? 22.143 13.549 -33.215 1.00 73.31 96 GLU A C 1
ATOM 774 O O . GLU A 1 96 ? 22.356 14.352 -34.124 1.00 73.31 96 GLU A O 1
ATOM 779 N N . ALA A 1 97 ? 22.918 13.456 -32.127 1.00 60.59 97 ALA A N 1
ATOM 780 C CA . ALA A 1 97 ? 24.151 14.205 -31.874 1.00 60.59 97 ALA A CA 1
ATOM 781 C C . ALA A 1 97 ? 25.397 13.413 -32.302 1.00 60.59 97 ALA A C 1
ATOM 783 O O . ALA A 1 97 ? 26.356 14.063 -32.776 1.00 60.59 97 ALA A O 1
#

Secondary structure (DSSP, 8-state):
--HHHHHHHHHHHHH-HHHHHHHHHHHHHHHS-HHHHHHHHHHHHHHHHHHHHTT---S-HHHHHHHHHHHHHHHHHHHHHHHHHHHHHHHHHHHH-

Foldseek 3Di:
DDLVVLVVVLVVCCVPPVLLVVQLVVLCVLQVDNVVSNVQLVVQSVVSSVCVVVVHDDPDSSVSSNVSSVVSSVVVVVVVVVVVVVVVVVVVVVVVD

Sequence (97 aa):
MTKNRIESLIQTLFTDQKLYKALLAKAFQMLGNDAESQDVVNEAYIKLFEVLTQAQEVSNPAGFLWNTVYRKAIDLLRKKQSNQQYTSHCLATQKEA